Protein AF-A0A661ELX1-F1 (afdb_monomer_lite)

Foldseek 3Di:
DPPDPFDWDWDDPDVQKIKTWGFHPDQAQQQAQDDVVVLVVCVVPDDPVVSSRNSGTQWMWIDDPPFKIKIWHFFDDDPVDGTHIWIKIWGFDDPDLQDTDIDIDTDDDPPDDPVNVVVSVVRCCCDPDPNHPPVVVVVVVSNVLSVQCPDPVNVVDDDDPCVVVD

Radius of gyration: 17.98 Å; chains: 1; bounding box: 44×34×53 Å

Sequence (166 aa):
MAAMMGESPDVTIAPGQNMLLNLLPGKETPFIGYPPELVELYKETLNPEQINLLGRMMTNVCTLFPHLSLVQAPVRFSENEPPVTFLTLRVWQPVSATRTEVWNWFLVEKEASEEYKDAALKAGLRSFSAGGTFDQDDAEGWSATSRGLQGPIGRSLDLNFQTVLG

Secondary structure (DSSP, 8-state):
------B--EEEEETTEEEEEEE-SSS----TT--HHHHHHHHHHS-HHHHHHHHHEEEEEEEETTTEEEEEEEE-S-TTS--EEEEEEEEEEEEETTEEEEEEEEE--TTS-HHHHHHHHHHHHHHSSTT-HHHHHHHHHHHHHHHHTTSHHHHTSPPP-GGG--

pLDDT: mean 91.87, std 10.54, range [31.09, 98.31]

Structure (mmCIF, N/CA/C/O backbone):
data_AF-A0A661ELX1-F1
#
_entry.id   AF-A0A661ELX1-F1
#
loop_
_atom_site.group_PDB
_atom_site.id
_atom_site.type_symbol
_atom_site.label_atom_id
_atom_site.label_alt_id
_atom_site.label_comp_id
_atom_site.label_asym_id
_atom_site.label_entity_id
_atom_site.label_seq_id
_atom_site.pdbx_PDB_ins_code
_atom_site.Cartn_x
_atom_site.Cartn_y
_atom_site.Cartn_z
_atom_site.occupancy
_atom_site.B_iso_or_equiv
_atom_site.auth_seq_id
_atom_site.auth_comp_id
_atom_site.auth_asym_id
_atom_site.auth_atom_id
_atom_site.pdbx_PDB_model_num
ATOM 1 N N . MET A 1 1 ? -11.742 11.947 -5.376 1.00 37.19 1 MET A N 1
ATOM 2 C CA . MET A 1 1 ? -10.864 11.969 -4.189 1.00 37.19 1 MET A CA 1
ATOM 3 C C . MET A 1 1 ? -10.316 13.381 -4.062 1.00 37.19 1 MET A C 1
ATOM 5 O O . MET A 1 1 ? -9.553 13.794 -4.924 1.00 37.19 1 MET A O 1
ATOM 9 N N . ALA A 1 2 ? -10.798 14.175 -3.104 1.00 31.09 2 ALA A N 1
ATOM 10 C CA . ALA A 1 2 ? -10.211 15.489 -2.852 1.00 31.09 2 ALA A CA 1
ATOM 11 C C . ALA A 1 2 ? -8.854 15.266 -2.174 1.00 31.09 2 ALA A C 1
ATOM 13 O O . ALA A 1 2 ? -8.795 14.586 -1.150 1.00 31.09 2 ALA A O 1
ATOM 14 N N . ALA A 1 3 ? -7.774 15.778 -2.764 1.00 40.22 3 ALA A N 1
ATOM 15 C CA . ALA A 1 3 ? -6.470 15.790 -2.121 1.00 40.22 3 ALA A CA 1
ATOM 16 C C . ALA A 1 3 ? -6.567 16.696 -0.886 1.00 40.22 3 ALA A C 1
ATOM 18 O O . ALA A 1 3 ? -6.582 17.919 -1.005 1.00 40.22 3 ALA A O 1
ATOM 19 N N . MET A 1 4 ? -6.710 16.105 0.301 1.00 50.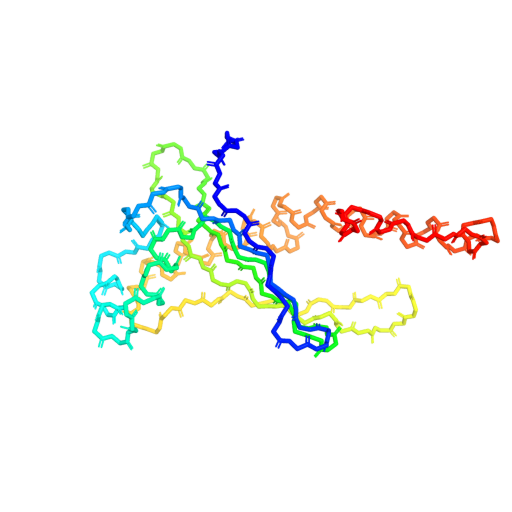22 4 MET A N 1
ATOM 20 C CA . MET A 1 4 ? -6.500 16.853 1.534 1.00 50.22 4 MET A CA 1
ATOM 21 C C . MET A 1 4 ? -5.004 17.154 1.629 1.00 50.22 4 MET A C 1
ATOM 23 O O . MET A 1 4 ? -4.188 16.242 1.501 1.00 50.22 4 MET A O 1
ATOM 27 N N . MET A 1 5 ? -4.642 18.428 1.808 1.00 54.81 5 MET A N 1
ATOM 28 C CA . MET A 1 5 ? -3.267 18.820 2.124 1.00 54.81 5 MET A CA 1
ATOM 29 C C . MET A 1 5 ? -2.897 18.209 3.480 1.00 54.81 5 MET A C 1
ATOM 31 O O . MET A 1 5 ? -3.310 18.710 4.525 1.00 54.81 5 MET A O 1
ATOM 35 N N . GLY A 1 6 ? -2.187 17.085 3.437 1.00 65.69 6 GLY A N 1
ATOM 36 C CA . GLY A 1 6 ? -1.668 16.372 4.598 1.00 65.69 6 GLY A CA 1
ATOM 37 C C . GLY A 1 6 ? -0.176 16.615 4.804 1.00 65.69 6 GLY A C 1
ATOM 38 O O . GLY A 1 6 ? 0.526 17.102 3.916 1.00 65.69 6 GLY A O 1
ATOM 39 N N . GLU A 1 7 ? 0.320 16.245 5.979 1.00 78.31 7 GLU A N 1
ATOM 40 C CA . GLU A 1 7 ? 1.757 16.131 6.220 1.00 78.31 7 GLU A CA 1
ATOM 41 C C . GLU A 1 7 ? 2.251 14.877 5.495 1.00 78.31 7 GLU A C 1
ATOM 43 O O . GLU A 1 7 ? 1.777 13.777 5.777 1.00 78.31 7 GLU A O 1
ATOM 48 N N . SER A 1 8 ? 3.166 15.039 4.535 1.00 77.62 8 SER A N 1
ATOM 49 C CA . SER A 1 8 ? 3.639 13.931 3.695 1.00 77.62 8 SER A CA 1
ATOM 50 C C . SER A 1 8 ? 5.140 13.687 3.861 1.00 77.62 8 SER A C 1
ATOM 52 O O . SER A 1 8 ? 5.907 14.066 2.976 1.00 77.62 8 SER A O 1
ATOM 54 N N . PRO A 1 9 ? 5.592 13.142 5.006 1.00 80.19 9 PRO A N 1
ATOM 55 C CA . PRO A 1 9 ? 7.003 12.856 5.202 1.00 80.19 9 PRO A CA 1
ATOM 56 C C . PRO A 1 9 ? 7.437 11.670 4.333 1.00 80.19 9 PRO A C 1
ATOM 58 O O . PRO A 1 9 ? 6.807 10.607 4.335 1.00 80.19 9 PRO A O 1
ATOM 61 N N . ASP A 1 10 ? 8.550 11.842 3.629 1.00 80.88 10 ASP A N 1
ATOM 62 C CA . ASP A 1 10 ? 9.353 10.750 3.102 1.00 80.88 10 ASP A CA 1
ATOM 63 C C . ASP A 1 10 ? 10.308 10.242 4.192 1.00 80.88 10 ASP A C 1
ATOM 65 O O . ASP A 1 10 ? 10.975 11.005 4.890 1.00 80.88 10 ASP A O 1
ATOM 69 N N . VAL A 1 11 ? 10.334 8.925 4.388 1.00 84.19 11 VAL A N 1
ATOM 70 C CA . VAL A 1 11 ? 11.139 8.276 5.424 1.00 84.19 11 VAL A CA 1
ATOM 71 C C . VAL A 1 11 ? 12.038 7.237 4.772 1.00 84.19 11 VAL A C 1
ATOM 73 O O . VAL A 1 11 ? 11.570 6.237 4.229 1.00 84.19 11 VAL A O 1
ATOM 76 N N . THR A 1 12 ? 13.348 7.453 4.872 1.00 84.25 12 THR A N 1
ATOM 77 C CA . THR A 1 12 ? 14.358 6.433 4.564 1.00 84.25 12 THR A CA 1
ATOM 78 C C . THR A 1 12 ? 14.778 5.763 5.867 1.00 84.25 12 THR A C 1
ATOM 80 O O . THR A 1 12 ? 15.368 6.405 6.733 1.00 84.25 12 THR A O 1
ATOM 83 N N . ILE A 1 13 ? 14.475 4.474 6.023 1.00 83.06 13 ILE A N 1
ATOM 84 C CA . ILE A 1 13 ? 14.797 3.720 7.249 1.00 83.06 13 ILE A CA 1
ATOM 85 C C . ILE A 1 13 ? 16.245 3.215 7.193 1.00 83.06 13 ILE A C 1
ATOM 87 O O . ILE A 1 13 ? 16.990 3.279 8.168 1.00 83.06 13 ILE A O 1
ATOM 91 N N . ALA A 1 14 ? 16.637 2.697 6.031 1.00 85.00 14 ALA A N 1
ATOM 92 C CA . ALA A 1 14 ? 17.958 2.166 5.715 1.00 85.00 14 ALA A CA 1
ATOM 93 C C . ALA A 1 14 ? 18.136 2.184 4.183 1.00 85.00 14 ALA A C 1
ATOM 95 O O . ALA A 1 14 ? 17.151 2.378 3.467 1.00 85.00 14 ALA A O 1
ATOM 96 N N . PRO A 1 15 ? 19.347 1.956 3.638 1.00 86.25 15 PRO A N 1
ATOM 97 C CA . PRO A 1 15 ? 19.544 1.909 2.190 1.00 86.25 15 PRO A CA 1
ATOM 98 C C . PRO A 1 15 ? 18.562 0.950 1.492 1.00 86.25 15 PRO A C 1
ATOM 100 O O . PRO A 1 15 ? 18.499 -0.237 1.811 1.00 86.25 15 PRO A O 1
ATOM 103 N N . GLY A 1 16 ? 17.776 1.485 0.551 1.00 85.06 16 GLY A N 1
ATOM 104 C CA . GLY A 1 16 ? 16.751 0.749 -0.201 1.00 85.06 16 GLY A CA 1
ATOM 105 C C . GLY A 1 16 ? 15.413 0.536 0.526 1.00 85.06 16 GLY A C 1
ATOM 106 O O . GLY A 1 16 ? 14.483 0.015 -0.082 1.00 85.06 16 GLY A O 1
ATOM 107 N N . GLN A 1 17 ? 15.291 0.933 1.794 1.00 92.25 17 GLN A N 1
ATOM 108 C CA . GLN A 1 17 ? 14.079 0.794 2.606 1.00 92.25 17 GLN A CA 1
ATOM 109 C C . GLN A 1 17 ? 13.409 2.164 2.736 1.00 92.25 17 GLN A C 1
ATOM 111 O O . GLN A 1 17 ? 13.846 2.994 3.537 1.00 92.25 17 GLN A O 1
ATOM 116 N N . ASN A 1 18 ? 12.361 2.401 1.947 1.00 90.31 18 ASN A N 1
ATOM 117 C CA . ASN A 1 18 ? 11.710 3.708 1.866 1.00 90.31 18 ASN A CA 1
ATOM 118 C C . ASN A 1 18 ? 10.216 3.602 2.149 1.00 90.31 18 ASN A C 1
ATOM 120 O O . ASN A 1 18 ? 9.559 2.631 1.763 1.00 90.31 18 ASN A O 1
ATOM 124 N N . MET A 1 19 ? 9.683 4.628 2.796 1.00 91.38 19 MET A N 1
ATOM 125 C CA . MET A 1 19 ? 8.275 4.764 3.122 1.00 91.38 19 MET A CA 1
ATOM 126 C C . MET A 1 19 ? 7.817 6.185 2.811 1.00 91.38 19 MET A C 1
ATOM 128 O O . MET A 1 19 ? 8.478 7.152 3.177 1.00 91.38 19 MET A O 1
ATOM 132 N N . LEU A 1 20 ? 6.675 6.295 2.146 1.00 90.00 20 LEU A N 1
ATOM 133 C CA . LEU A 1 20 ? 5.949 7.536 1.956 1.00 90.00 20 LEU A CA 1
ATOM 134 C C . LEU A 1 20 ? 4.682 7.459 2.791 1.00 90.00 20 LEU A C 1
ATOM 136 O O . LEU A 1 20 ? 3.871 6.543 2.631 1.00 90.00 20 LEU A O 1
ATOM 140 N N . LEU A 1 21 ? 4.518 8.438 3.668 1.00 90.00 21 LEU A N 1
ATOM 141 C CA . LEU A 1 21 ? 3.319 8.596 4.471 1.00 90.00 21 LEU A CA 1
ATOM 142 C C . LEU A 1 21 ? 2.558 9.822 3.986 1.00 90.00 21 LEU A C 1
ATOM 144 O O . LEU A 1 21 ? 3.157 10.819 3.606 1.00 90.00 21 LEU A O 1
ATOM 148 N N . ASN A 1 22 ? 1.236 9.754 4.039 1.00 92.44 22 ASN A N 1
ATOM 149 C CA . ASN A 1 22 ? 0.361 10.912 3.994 1.00 92.44 22 ASN A CA 1
ATOM 150 C C . ASN A 1 22 ? -0.490 10.881 5.262 1.00 92.44 22 ASN A C 1
ATOM 152 O O . ASN A 1 22 ? -1.251 9.932 5.484 1.00 92.44 22 ASN A O 1
ATOM 156 N N . LEU A 1 23 ? -0.318 11.894 6.105 1.00 92.62 23 LEU A N 1
ATOM 157 C CA . LEU A 1 23 ? -0.976 12.029 7.394 1.00 92.62 23 LEU A CA 1
ATOM 158 C C . LEU A 1 23 ? -1.946 13.210 7.367 1.00 92.62 23 LEU A C 1
ATOM 160 O O . LEU A 1 23 ? -1.626 14.286 6.857 1.00 92.62 23 LEU A O 1
ATOM 164 N N . LEU A 1 24 ? -3.108 13.048 7.998 1.00 93.06 24 LEU A N 1
ATOM 165 C CA . LEU A 1 24 ? -3.994 14.169 8.300 1.00 93.06 24 LEU A CA 1
ATOM 166 C C . LEU A 1 24 ? -3.230 15.252 9.075 1.00 93.06 24 LEU A C 1
ATOM 168 O O . LEU A 1 24 ? -2.440 14.914 9.963 1.00 93.06 24 LEU A O 1
ATOM 172 N N . PRO A 1 25 ? -3.449 16.542 8.781 1.00 89.62 25 PRO A N 1
ATOM 173 C CA . PRO A 1 25 ? -2.802 17.622 9.514 1.00 89.62 25 PRO A CA 1
ATOM 174 C C . PRO A 1 25 ? -3.286 17.675 10.972 1.00 89.62 25 PRO A C 1
ATOM 176 O O . PRO A 1 25 ? -4.408 17.283 11.289 1.00 89.62 25 PRO A O 1
ATOM 179 N N . GLY A 1 26 ? -2.455 18.215 11.866 1.00 88.75 26 GLY A N 1
ATOM 180 C CA . GLY A 1 26 ? -2.825 18.432 13.268 1.00 88.75 26 GLY A CA 1
ATOM 181 C C . GLY A 1 26 ? -2.521 17.243 14.184 1.00 88.75 26 GLY A C 1
ATOM 182 O O . GLY A 1 26 ? -1.573 16.501 13.960 1.00 88.75 26 GLY A O 1
ATOM 183 N N . LYS A 1 27 ? -3.273 17.113 15.284 1.00 88.81 27 LYS A N 1
ATOM 184 C CA . LYS A 1 27 ? -3.026 16.109 16.343 1.00 88.81 27 LYS A CA 1
ATOM 185 C C . LYS A 1 27 ? -4.189 15.147 16.574 1.00 88.81 27 LYS A C 1
ATOM 187 O O . LYS A 1 27 ? -4.077 14.256 17.410 1.00 88.81 27 LYS A O 1
ATOM 192 N N . GLU A 1 28 ? -5.309 15.349 15.889 1.00 93.56 28 GLU A N 1
ATOM 193 C CA . GLU A 1 28 ? -6.465 14.468 16.026 1.00 93.56 28 GLU A CA 1
ATOM 194 C C . GLU A 1 28 ? -6.170 13.117 15.376 1.00 93.56 28 GLU A C 1
ATOM 196 O O . GLU A 1 28 ? -5.624 13.057 14.277 1.00 93.56 28 GLU A O 1
ATOM 201 N N . THR A 1 29 ? -6.541 12.034 16.056 1.00 95.75 29 THR A N 1
ATOM 202 C CA . THR A 1 29 ? -6.353 10.652 15.604 1.00 95.75 29 THR A CA 1
ATOM 203 C C . THR A 1 29 ? -7.714 10.005 15.334 1.00 95.75 29 THR A C 1
ATOM 205 O O . THR A 1 29 ? -8.201 9.224 16.147 1.00 95.75 29 THR A O 1
ATOM 208 N N . PRO A 1 30 ? -8.383 10.341 14.217 1.00 95.62 30 PRO A N 1
ATOM 209 C CA . PRO A 1 30 ? -9.709 9.806 13.910 1.00 95.62 30 PRO A CA 1
ATOM 210 C C . PRO A 1 30 ? -9.717 8.315 13.552 1.00 95.62 30 PRO A C 1
ATOM 212 O O . PRO A 1 30 ? -10.797 7.735 13.514 1.00 95.62 30 PRO A O 1
ATOM 215 N N . PHE A 1 31 ? -8.558 7.703 13.265 1.00 96.31 31 PHE A N 1
ATOM 216 C CA . PHE A 1 31 ? -8.455 6.302 12.837 1.00 96.31 31 PHE A CA 1
ATOM 217 C C . PHE A 1 31 ? -9.396 5.988 11.660 1.00 96.31 31 PHE A C 1
ATOM 219 O O . PHE A 1 31 ? -10.180 5.039 11.693 1.00 96.31 31 PHE A O 1
ATOM 226 N N . ILE A 1 32 ? -9.332 6.804 10.601 1.00 95.62 32 ILE A N 1
ATOM 227 C CA . ILE A 1 32 ? -10.232 6.668 9.448 1.00 95.62 32 ILE A CA 1
ATOM 228 C C . ILE A 1 32 ? -10.123 5.264 8.849 1.00 95.62 32 ILE A C 1
ATOM 230 O O . ILE A 1 32 ? -9.052 4.813 8.448 1.00 95.62 32 ILE A O 1
ATOM 234 N N . GLY A 1 33 ? -11.273 4.602 8.758 1.00 95.12 33 GLY A N 1
ATOM 235 C CA . GLY A 1 33 ? -11.405 3.275 8.174 1.00 95.12 33 GLY A CA 1
ATOM 236 C C . GLY A 1 33 ? -11.015 2.123 9.093 1.00 95.12 33 GLY A C 1
ATOM 237 O O . GLY A 1 33 ? -11.044 0.994 8.622 1.00 95.12 33 GLY A O 1
ATOM 238 N N . TYR A 1 34 ? -10.699 2.380 10.367 1.00 96.31 34 TYR A N 1
ATOM 239 C CA . TYR A 1 34 ? -10.520 1.341 11.382 1.00 96.31 34 TYR A CA 1
ATOM 240 C C . TYR A 1 34 ? -11.763 1.233 12.275 1.00 96.31 34 TYR A C 1
ATOM 242 O O . TYR A 1 34 ? -12.356 2.255 12.633 1.00 96.31 34 TYR A O 1
ATOM 250 N N . PRO A 1 35 ? -12.166 0.016 12.665 1.00 95.94 35 PRO A N 1
ATOM 251 C CA . PRO A 1 35 ? -13.314 -0.188 13.526 1.00 95.94 35 PRO A CA 1
ATOM 252 C C . PRO A 1 35 ? -12.941 0.076 15.003 1.00 95.94 35 PRO A C 1
ATOM 254 O O . PRO A 1 35 ? -11.783 -0.134 15.389 1.00 95.94 35 PRO A O 1
ATOM 257 N N . PRO A 1 36 ? -13.884 0.541 15.849 1.00 95.38 36 PRO A N 1
ATOM 258 C CA . PRO A 1 36 ? -13.590 0.956 17.224 1.00 95.38 36 PRO A CA 1
ATOM 259 C C . PRO A 1 36 ? -12.895 -0.113 18.075 1.00 95.38 36 PRO A C 1
ATOM 261 O O . PRO A 1 36 ? -12.013 0.214 18.863 1.00 95.38 36 PRO A O 1
ATOM 264 N N . GLU A 1 37 ? -13.243 -1.388 17.897 1.00 94.75 37 GLU A N 1
ATOM 265 C CA . GLU A 1 37 ? -12.642 -2.497 18.638 1.00 94.75 37 GLU A CA 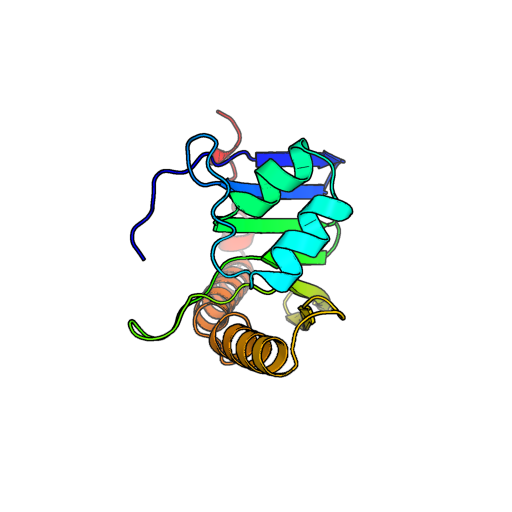1
ATOM 266 C C . GLU A 1 37 ? -11.141 -2.664 18.361 1.00 94.75 37 GLU A C 1
ATOM 268 O O . GLU A 1 37 ? -10.378 -2.966 19.279 1.00 94.75 37 GLU A O 1
ATOM 273 N N . LEU A 1 38 ? -10.690 -2.406 17.128 1.00 96.94 38 LEU A N 1
ATOM 274 C CA . LEU A 1 38 ? -9.265 -2.432 16.796 1.00 96.94 38 LEU A CA 1
ATOM 275 C C . LEU A 1 38 ? -8.557 -1.175 17.298 1.00 96.94 38 LEU A C 1
ATOM 277 O O . LEU A 1 38 ? -7.405 -1.247 17.713 1.00 96.94 38 LEU A O 1
ATOM 281 N N . VAL A 1 39 ? -9.246 -0.032 17.325 1.00 97.38 39 VAL A N 1
ATOM 282 C CA . VAL A 1 39 ? -8.690 1.212 17.876 1.00 97.38 39 VAL A CA 1
ATOM 283 C C . VAL A 1 39 ? -8.349 1.064 19.358 1.00 97.38 39 VAL A C 1
ATOM 285 O O . VAL A 1 39 ? -7.291 1.529 19.784 1.00 97.38 39 VAL A O 1
ATOM 288 N N . GLU A 1 40 ? -9.197 0.395 20.139 1.00 97.44 40 GLU A N 1
ATOM 289 C CA . GLU A 1 40 ? -8.887 0.103 21.542 1.00 97.44 40 GLU A CA 1
ATOM 290 C C . GLU A 1 40 ? -7.678 -0.837 21.664 1.00 97.44 40 GLU A C 1
ATOM 292 O O . GLU A 1 40 ? -6.747 -0.529 22.410 1.00 97.44 40 GLU A O 1
ATOM 297 N N . LEU A 1 41 ? -7.599 -1.887 20.837 1.00 97.00 41 LEU A N 1
ATOM 298 C CA . LEU A 1 41 ? -6.420 -2.760 20.774 1.00 97.00 41 LEU A CA 1
ATOM 299 C C . LEU A 1 41 ? -5.133 -1.981 20.450 1.00 97.00 41 LEU A C 1
ATOM 301 O O . LEU A 1 41 ? -4.094 -2.204 21.074 1.00 97.00 41 LEU A O 1
ATOM 305 N N . TYR A 1 42 ? -5.172 -1.046 19.499 1.00 97.62 42 TYR A N 1
ATOM 306 C CA . TYR A 1 42 ? -4.005 -0.232 19.148 1.00 97.62 42 TYR A CA 1
ATOM 307 C C . TYR A 1 42 ? -3.553 0.655 20.307 1.00 97.62 42 TYR A C 1
ATOM 309 O O . TYR A 1 42 ? -2.354 0.783 20.542 1.00 97.62 42 TYR A O 1
ATOM 317 N N . LYS A 1 43 ? -4.488 1.245 21.059 1.00 96.94 43 LYS A N 1
ATOM 318 C CA . LYS A 1 43 ? -4.161 2.076 22.229 1.00 96.94 43 LYS A CA 1
ATOM 319 C C . LYS A 1 43 ? -3.521 1.278 23.364 1.00 96.94 43 LYS A C 1
ATOM 321 O O . LYS A 1 43 ? -2.737 1.841 24.122 1.00 96.94 43 LYS A O 1
ATOM 326 N N . GLU A 1 44 ? -3.848 -0.006 23.483 1.00 97.31 44 GLU A N 1
ATOM 327 C CA . GLU A 1 44 ? -3.263 -0.901 24.486 1.00 97.31 44 GLU A CA 1
ATOM 328 C C . GLU A 1 44 ? -1.876 -1.428 24.089 1.00 97.31 44 GLU A C 1
ATOM 330 O O . GLU A 1 44 ? -1.075 -1.774 24.959 1.00 97.31 44 GLU A O 1
ATOM 335 N N . THR A 1 45 ? -1.585 -1.507 22.787 1.00 97.12 45 THR A N 1
ATOM 336 C CA . THR A 1 45 ? -0.408 -2.222 22.262 1.00 97.12 45 THR A CA 1
ATOM 337 C C . THR A 1 45 ? 0.675 -1.320 21.678 1.00 97.12 45 THR A C 1
ATOM 339 O O . THR A 1 45 ? 1.848 -1.700 21.687 1.00 97.12 45 THR A O 1
ATOM 342 N N . LEU A 1 46 ? 0.315 -0.142 21.170 1.00 97.94 46 LEU A N 1
ATOM 343 C CA . LEU A 1 46 ? 1.230 0.775 20.493 1.00 97.94 46 LEU A CA 1
ATOM 344 C C . LEU A 1 46 ? 1.678 1.912 21.416 1.00 97.94 46 LEU A C 1
ATOM 346 O O . LEU A 1 46 ? 0.966 2.330 22.328 1.00 97.94 46 LEU A O 1
ATOM 350 N N . ASN A 1 47 ? 2.869 2.451 21.156 1.00 98.06 47 ASN A N 1
ATOM 351 C CA . ASN A 1 47 ? 3.338 3.645 21.857 1.00 98.06 47 ASN A CA 1
ATOM 352 C C . ASN A 1 47 ? 2.644 4.927 21.331 1.00 98.06 47 ASN A C 1
ATOM 354 O O . ASN A 1 47 ? 2.037 4.906 20.254 1.00 98.06 47 ASN A O 1
ATOM 358 N N . PRO A 1 48 ? 2.716 6.059 22.059 1.00 96.62 48 PRO A N 1
ATOM 359 C CA . PRO A 1 48 ? 2.035 7.296 21.667 1.00 96.62 48 PRO A CA 1
ATOM 360 C C . PRO A 1 48 ? 2.386 7.800 20.258 1.00 96.62 48 PRO A C 1
ATOM 362 O O . PRO A 1 48 ? 1.519 8.312 19.550 1.00 96.62 48 PRO A O 1
ATOM 365 N N . GLU A 1 49 ? 3.634 7.638 19.821 1.00 94.12 49 GLU A N 1
ATOM 366 C CA . GLU A 1 49 ? 4.101 8.053 18.499 1.00 94.12 49 GLU A CA 1
ATOM 367 C C . GLU A 1 49 ? 3.493 7.191 17.383 1.00 94.12 49 GLU A C 1
ATOM 369 O O . GLU A 1 49 ? 3.039 7.718 16.364 1.00 94.12 49 GLU A O 1
ATOM 374 N N . GLN A 1 50 ? 3.428 5.875 17.592 1.00 94.81 50 GLN A N 1
ATOM 375 C CA . GLN A 1 50 ? 2.798 4.914 16.686 1.00 94.81 50 GLN A CA 1
ATOM 376 C C . GLN A 1 50 ? 1.283 5.124 16.609 1.00 94.81 50 GLN A C 1
ATOM 378 O O . GLN A 1 50 ? 0.723 5.084 15.516 1.00 94.81 50 GLN A O 1
ATOM 383 N N . ILE A 1 51 ? 0.630 5.414 17.739 1.00 96.81 51 ILE A N 1
ATOM 384 C CA . ILE A 1 51 ? -0.792 5.787 17.799 1.00 96.81 51 ILE A CA 1
ATOM 385 C C . ILE A 1 51 ? -1.041 7.059 16.985 1.00 96.81 51 ILE A C 1
ATOM 387 O O . ILE A 1 51 ? -1.980 7.106 16.191 1.00 96.81 51 ILE A O 1
ATOM 391 N N . ASN A 1 52 ? -0.199 8.084 17.151 1.00 94.31 52 ASN A N 1
ATOM 392 C CA . ASN A 1 52 ? -0.314 9.327 16.391 1.00 94.31 52 ASN A CA 1
ATOM 393 C C . ASN A 1 52 ? -0.145 9.089 14.882 1.00 94.31 52 ASN A C 1
ATOM 395 O O . ASN A 1 52 ? -0.899 9.654 14.094 1.00 94.31 52 ASN A O 1
ATOM 399 N N . LEU A 1 53 ? 0.804 8.239 14.480 1.00 92.62 53 LEU A N 1
ATOM 400 C CA . LEU A 1 53 ? 1.010 7.883 13.076 1.00 92.62 53 LEU A CA 1
ATOM 401 C C . LEU A 1 53 ? -0.193 7.116 12.514 1.00 92.62 53 LEU A C 1
ATOM 403 O O . LEU A 1 53 ? -0.796 7.563 11.541 1.00 92.62 53 LEU A O 1
ATOM 407 N N . LEU A 1 54 ? -0.581 6.005 13.148 1.00 95.19 54 LEU A N 1
ATOM 408 C CA . LEU A 1 54 ? -1.670 5.138 12.690 1.00 95.19 54 LEU A CA 1
ATOM 409 C C . LEU A 1 54 ? -3.012 5.880 12.653 1.00 95.19 54 LEU A C 1
ATOM 411 O O . LEU A 1 54 ? -3.743 5.796 11.669 1.00 95.19 54 LEU A O 1
ATOM 415 N N . GLY A 1 55 ? -3.313 6.657 13.695 1.00 96.19 55 GLY A N 1
ATOM 416 C CA . GLY A 1 55 ? -4.579 7.371 13.829 1.00 96.19 55 GLY A CA 1
ATOM 417 C C . GLY A 1 55 ? -4.773 8.516 12.837 1.00 96.19 55 GLY A C 1
ATOM 418 O O . GLY A 1 55 ? -5.913 8.918 12.606 1.00 96.19 55 GLY A O 1
ATOM 419 N N . ARG A 1 56 ? -3.689 9.024 12.238 1.00 95.38 56 ARG A N 1
ATOM 420 C CA . ARG A 1 56 ? -3.703 10.100 11.232 1.00 95.38 56 ARG A CA 1
ATOM 421 C C . ARG A 1 56 ? -3.459 9.606 9.808 1.00 95.38 56 ARG A C 1
ATOM 423 O O . ARG A 1 56 ? -3.535 10.404 8.878 1.00 95.38 56 ARG A O 1
ATOM 430 N N . MET A 1 57 ? -3.135 8.332 9.623 1.00 93.94 57 MET A N 1
ATOM 431 C CA . MET A 1 57 ? -2.676 7.798 8.346 1.00 93.94 57 MET A CA 1
ATOM 432 C C . MET A 1 57 ? -3.789 7.769 7.294 1.00 93.94 57 MET A C 1
ATOM 434 O O . MET A 1 57 ? -4.782 7.061 7.436 1.00 93.94 57 MET A O 1
ATOM 438 N N . MET A 1 58 ? -3.576 8.501 6.202 1.00 93.44 58 MET A N 1
ATOM 439 C CA . MET A 1 58 ? -4.402 8.443 4.993 1.00 93.44 58 MET A CA 1
ATOM 440 C C . MET A 1 58 ? -3.779 7.549 3.933 1.00 93.44 58 MET A C 1
ATOM 442 O O . MET A 1 58 ? -4.481 6.911 3.154 1.00 93.44 58 MET A O 1
ATOM 446 N N . THR A 1 59 ? -2.453 7.510 3.861 1.00 92.31 59 THR A N 1
ATOM 447 C CA . THR A 1 59 ? -1.747 6.613 2.951 1.00 92.31 59 THR A CA 1
ATOM 448 C C . THR A 1 59 ? -0.399 6.254 3.545 1.00 92.31 59 THR A C 1
ATOM 450 O O . THR A 1 59 ? 0.300 7.113 4.074 1.00 92.31 59 THR A O 1
ATOM 453 N N . ASN A 1 60 ? -0.033 4.989 3.430 1.00 93.88 60 ASN A N 1
ATOM 454 C CA . ASN A 1 60 ? 1.311 4.494 3.653 1.00 93.88 60 ASN A CA 1
ATOM 455 C C . ASN A 1 60 ? 1.687 3.612 2.468 1.00 93.88 60 ASN A C 1
ATOM 457 O O . ASN A 1 60 ? 1.008 2.623 2.192 1.00 93.88 60 ASN A O 1
ATOM 461 N N . VAL A 1 61 ? 2.750 3.995 1.770 1.00 94.44 61 VAL A N 1
ATOM 462 C CA . VAL A 1 61 ? 3.364 3.199 0.711 1.00 94.44 61 VAL A CA 1
ATOM 463 C C . VAL A 1 61 ? 4.802 2.947 1.110 1.00 94.44 61 VAL A C 1
ATOM 465 O O . VAL A 1 61 ? 5.586 3.878 1.262 1.00 94.44 61 VAL A O 1
ATOM 468 N N . CYS A 1 62 ? 5.166 1.684 1.263 1.00 94.75 62 CYS A N 1
ATOM 469 C CA . CYS A 1 62 ? 6.508 1.290 1.650 1.00 94.75 62 CYS A CA 1
ATOM 470 C C . CYS A 1 62 ? 7.059 0.278 0.656 1.00 94.75 62 CYS A C 1
ATOM 472 O O . CYS A 1 62 ? 6.330 -0.584 0.168 1.00 94.75 62 CYS A O 1
ATOM 474 N N . THR A 1 63 ? 8.353 0.364 0.364 1.00 95.56 63 THR A N 1
ATOM 475 C CA . THR A 1 63 ? 9.083 -0.728 -0.274 1.00 95.56 63 THR A CA 1
ATOM 476 C C . THR A 1 63 ? 10.241 -1.129 0.610 1.00 95.56 63 THR A C 1
ATOM 478 O O . THR A 1 63 ? 11.118 -0.323 0.929 1.00 95.56 63 THR A O 1
ATOM 481 N N . LEU A 1 64 ? 10.227 -2.406 0.971 1.00 94.88 64 LEU A N 1
ATOM 482 C CA . LEU A 1 64 ? 11.341 -3.091 1.572 1.00 94.88 64 LEU A CA 1
ATOM 483 C C . LEU A 1 64 ? 12.155 -3.764 0.463 1.00 94.88 64 LEU A C 1
ATOM 485 O O . LEU A 1 64 ? 11.682 -4.678 -0.223 1.00 94.88 64 LEU A O 1
ATOM 489 N N . PHE A 1 65 ? 13.386 -3.289 0.264 1.00 95.31 65 PHE A N 1
ATOM 490 C CA . PHE A 1 65 ? 14.300 -3.853 -0.727 1.00 95.31 65 PHE A CA 1
ATOM 491 C C . PHE A 1 65 ? 14.466 -5.371 -0.509 1.00 95.31 65 PHE A C 1
ATOM 493 O O . PHE A 1 65 ? 14.645 -5.789 0.640 1.00 95.31 65 PHE A O 1
ATOM 500 N N . PRO A 1 66 ? 14.461 -6.197 -1.576 1.00 95.56 66 PRO A N 1
ATOM 501 C CA . PRO A 1 66 ? 14.518 -5.791 -2.988 1.00 95.56 66 PRO A CA 1
ATOM 502 C C . PRO A 1 66 ? 13.173 -5.584 -3.691 1.00 95.56 66 PRO A C 1
ATOM 504 O O . PRO A 1 66 ? 13.127 -4.881 -4.694 1.00 95.56 66 PRO A O 1
ATOM 507 N N . HIS A 1 67 ? 12.100 -6.213 -3.224 1.00 96.88 67 HIS A N 1
ATOM 508 C CA . HIS A 1 67 ? 10.873 -6.346 -4.019 1.00 96.88 67 HIS A CA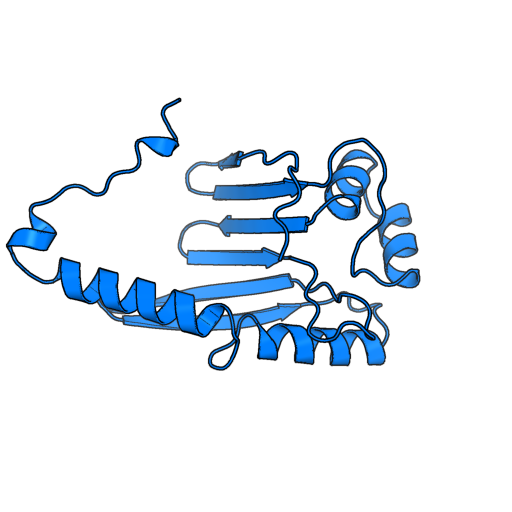 1
ATOM 509 C C . HIS A 1 67 ? 9.628 -6.652 -3.181 1.00 96.88 67 HIS A C 1
ATOM 511 O O . HIS A 1 67 ? 8.693 -7.284 -3.670 1.00 96.88 67 HIS A O 1
ATOM 517 N N . LEU A 1 68 ? 9.629 -6.257 -1.909 1.00 97.50 68 LEU A N 1
ATOM 518 C CA . LEU A 1 68 ? 8.470 -6.368 -1.033 1.00 97.50 68 LEU A CA 1
ATOM 519 C C . LEU A 1 68 ? 7.862 -4.979 -0.861 1.00 97.50 68 LEU A C 1
ATOM 521 O O . LEU A 1 68 ? 8.543 -4.074 -0.395 1.00 97.50 68 LEU A O 1
ATOM 525 N N . SER A 1 69 ? 6.595 -4.802 -1.209 1.00 97.00 69 SER A N 1
ATOM 526 C CA . SER A 1 69 ? 5.891 -3.531 -1.041 1.00 97.00 69 SER A CA 1
ATOM 527 C C . SER A 1 69 ? 4.701 -3.671 -0.104 1.00 97.00 69 SER A C 1
ATOM 529 O O . SER A 1 69 ? 4.053 -4.717 -0.048 1.00 97.00 69 SER A O 1
ATOM 531 N N . LEU A 1 70 ? 4.414 -2.594 0.619 1.00 96.31 70 LEU A N 1
ATOM 532 C CA . LEU A 1 70 ? 3.256 -2.455 1.485 1.00 96.31 70 LEU A CA 1
ATOM 533 C C . LEU A 1 70 ? 2.448 -1.237 1.050 1.00 96.31 70 LEU A C 1
ATOM 535 O O . LEU A 1 70 ? 3.025 -0.179 0.799 1.00 96.31 70 LEU A O 1
ATOM 539 N N . VAL A 1 71 ? 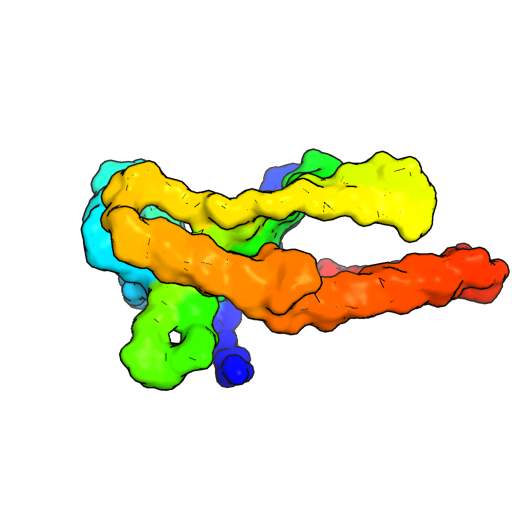1.129 -1.383 0.983 1.00 95.69 71 VAL A N 1
ATOM 540 C CA . VAL A 1 71 ? 0.202 -0.271 0.745 1.00 95.69 71 VAL A CA 1
ATOM 541 C C . VAL A 1 71 ? -0.917 -0.340 1.768 1.00 95.69 71 VAL A C 1
ATOM 543 O O . VAL A 1 71 ? -1.565 -1.375 1.905 1.00 95.69 71 VAL A O 1
ATOM 546 N N . GLN A 1 72 ? -1.156 0.757 2.477 1.00 95.75 72 GLN A N 1
ATOM 547 C CA . GLN A 1 72 ? -2.230 0.871 3.456 1.00 95.75 72 GLN A CA 1
ATOM 548 C C . GLN A 1 72 ? -2.926 2.217 3.293 1.00 95.75 72 GLN A C 1
ATOM 550 O O . GLN A 1 72 ? -2.292 3.270 3.368 1.00 95.75 72 GLN A O 1
ATOM 555 N N . ALA A 1 73 ? -4.231 2.178 3.048 1.00 92.62 73 ALA A N 1
ATOM 556 C CA . ALA A 1 73 ? -5.066 3.362 2.907 1.00 92.62 73 ALA A CA 1
ATOM 557 C C . ALA A 1 73 ? -6.534 3.002 3.196 1.00 92.62 73 ALA A C 1
ATOM 559 O O . ALA A 1 73 ? -6.950 1.883 2.880 1.00 92.62 73 ALA A O 1
ATOM 560 N N . PRO A 1 74 ? -7.332 3.931 3.747 1.00 93.31 74 PRO A N 1
ATOM 561 C CA . PRO A 1 74 ? -8.772 3.769 3.815 1.00 93.31 74 PRO A CA 1
ATOM 562 C C . PRO A 1 74 ? -9.367 3.871 2.408 1.00 93.31 74 PRO A C 1
ATOM 564 O O . PRO A 1 74 ? -9.149 4.854 1.695 1.00 93.31 74 PRO A O 1
ATOM 567 N N . VAL A 1 75 ? -10.161 2.877 2.015 1.00 93.12 75 VAL A N 1
ATOM 568 C CA . VAL A 1 75 ? -10.843 2.843 0.715 1.00 93.12 75 VAL A CA 1
ATOM 569 C C . VAL A 1 75 ? -12.353 2.844 0.919 1.00 93.12 75 VAL A C 1
ATOM 571 O O . VAL A 1 75 ? -12.875 2.226 1.845 1.00 93.12 75 VAL A O 1
ATOM 574 N N . ARG A 1 76 ? -13.072 3.547 0.043 1.00 91.94 76 ARG A N 1
ATOM 575 C CA . ARG A 1 76 ? -14.531 3.677 0.074 1.00 91.94 76 ARG A CA 1
ATOM 576 C C . ARG A 1 76 ? -15.089 3.588 -1.342 1.00 91.94 76 ARG A C 1
ATOM 578 O O . ARG A 1 76 ? -14.625 4.310 -2.219 1.00 91.94 76 ARG A O 1
ATOM 585 N N . PHE A 1 77 ? -16.105 2.751 -1.550 1.00 85.56 77 PHE A N 1
ATOM 586 C CA . PHE A 1 77 ? -16.719 2.534 -2.872 1.00 85.56 77 PHE A CA 1
ATOM 587 C C . PHE A 1 77 ? -18.150 3.072 -2.994 1.00 85.56 77 PHE A C 1
ATOM 589 O O . PHE A 1 77 ? -18.708 3.077 -4.087 1.00 85.56 77 PHE A O 1
ATOM 596 N N . SER A 1 78 ? -18.748 3.527 -1.892 1.00 86.88 78 SER A N 1
ATOM 597 C CA . SER A 1 78 ? -20.105 4.070 -1.845 1.00 86.88 78 SER A CA 1
ATOM 598 C C . SER A 1 78 ? -20.187 5.197 -0.823 1.00 86.88 78 SER A C 1
ATOM 600 O O . SER A 1 78 ? -19.608 5.101 0.258 1.00 86.88 78 SER A O 1
ATOM 602 N N . GLU A 1 79 ? -20.948 6.247 -1.130 1.00 86.06 79 GLU A N 1
ATOM 603 C CA . GLU A 1 79 ? -21.202 7.370 -0.216 1.00 86.06 79 GLU A CA 1
ATOM 604 C C . GLU A 1 79 ? -22.016 6.993 1.028 1.00 86.06 79 GLU A C 1
ATOM 606 O O . GLU A 1 79 ? -22.087 7.783 1.970 1.00 86.06 79 GLU A O 1
ATOM 611 N N . ASN A 1 80 ? -22.589 5.789 1.065 1.00 88.69 80 ASN A N 1
ATOM 612 C CA . ASN A 1 80 ? -23.389 5.306 2.191 1.00 88.69 80 ASN A CA 1
ATOM 613 C C . ASN A 1 80 ? -22.631 4.329 3.101 1.00 88.69 80 ASN A C 1
ATOM 615 O O . ASN A 1 80 ? -23.114 4.005 4.180 1.00 88.69 80 ASN A O 1
ATOM 619 N N . GLU A 1 81 ? -21.452 3.864 2.692 1.00 86.75 81 GLU A N 1
ATOM 620 C CA . GLU A 1 81 ? -20.647 2.905 3.460 1.00 86.75 81 GLU A CA 1
ATOM 621 C C . GLU A 1 81 ? -19.474 3.630 4.125 1.00 86.75 81 GLU A C 1
ATOM 623 O O . GLU A 1 81 ? -18.956 4.576 3.533 1.00 86.75 81 GLU A O 1
ATOM 628 N N . PRO A 1 82 ? -19.031 3.261 5.335 1.00 90.50 82 PRO A N 1
ATOM 629 C CA . PRO A 1 82 ? -17.805 3.821 5.894 1.00 90.50 82 PRO A CA 1
ATOM 630 C C . PRO A 1 82 ? -16.585 3.408 5.048 1.00 90.50 82 PRO A C 1
ATOM 632 O O . PRO A 1 82 ? -16.630 2.391 4.351 1.00 90.50 82 PRO A O 1
ATOM 635 N N . PRO A 1 83 ? -15.484 4.181 5.072 1.00 94.94 83 PRO A N 1
ATOM 636 C CA . PRO A 1 83 ? -14.219 3.694 4.539 1.00 94.94 83 PRO A CA 1
ATOM 637 C C . PRO A 1 83 ? -13.757 2.449 5.307 1.00 94.94 83 PRO A C 1
ATOM 639 O O . PRO A 1 83 ? -14.074 2.291 6.483 1.00 94.94 83 PRO A O 1
ATOM 642 N N . VAL A 1 84 ? -12.974 1.602 4.647 1.00 95.69 84 VAL A N 1
ATOM 643 C CA . VAL A 1 84 ? -12.379 0.394 5.228 1.00 95.69 84 VAL A CA 1
ATOM 644 C C . VAL A 1 84 ? -10.884 0.408 4.958 1.00 95.69 84 VAL A C 1
ATOM 646 O O . VAL A 1 84 ? -10.467 0.664 3.825 1.00 95.69 84 VAL A O 1
ATOM 649 N N . THR A 1 85 ? -10.083 0.122 5.980 1.00 95.88 85 THR A N 1
ATOM 650 C CA . THR A 1 85 ? -8.624 0.072 5.870 1.00 95.88 85 THR A CA 1
ATOM 651 C C . THR A 1 85 ? -8.118 -1.366 5.931 1.00 95.88 85 THR A C 1
ATOM 653 O O . THR A 1 85 ? -8.545 -2.180 6.744 1.00 95.88 85 THR A O 1
ATOM 656 N N . PHE A 1 86 ? -7.164 -1.691 5.072 1.00 96.06 86 PHE A N 1
ATOM 657 C CA . PHE A 1 86 ? -6.469 -2.974 5.060 1.00 96.06 86 PHE A CA 1
ATOM 658 C C . PHE A 1 86 ? -5.021 -2.744 4.646 1.00 96.06 86 PHE A C 1
ATOM 660 O O . PHE A 1 86 ? -4.688 -1.721 4.040 1.00 96.06 86 PHE A O 1
ATOM 667 N N . LEU A 1 87 ? -4.158 -3.704 4.963 1.00 97.12 87 LEU A N 1
ATOM 668 C CA . LEU A 1 87 ? -2.780 -3.711 4.501 1.00 97.12 87 LEU A CA 1
ATOM 669 C C . LEU A 1 87 ? -2.672 -4.613 3.274 1.00 97.12 87 LEU A C 1
ATOM 671 O O . LEU A 1 87 ? -2.975 -5.801 3.335 1.00 97.12 87 LEU A O 1
ATOM 675 N N . THR A 1 88 ? -2.198 -4.065 2.165 1.00 97.00 88 THR A N 1
ATOM 676 C CA . THR A 1 88 ? -1.780 -4.856 1.008 1.00 97.00 88 THR A CA 1
ATOM 677 C C . THR A 1 88 ? -0.300 -5.169 1.143 1.00 97.00 88 THR A C 1
ATOM 679 O O . THR A 1 88 ? 0.508 -4.247 1.250 1.00 97.00 88 THR A O 1
ATOM 682 N N . LEU A 1 89 ? 0.062 -6.449 1.113 1.00 97.44 89 LEU A N 1
ATOM 683 C CA . LEU A 1 89 ? 1.445 -6.917 1.056 1.00 97.44 89 LEU A CA 1
ATOM 684 C C . LEU A 1 89 ? 1.708 -7.506 -0.327 1.00 97.44 89 LEU A C 1
ATOM 686 O O . LEU A 1 89 ? 0.948 -8.363 -0.782 1.00 97.44 89 LEU A O 1
ATOM 690 N N . ARG A 1 90 ? 2.774 -7.060 -0.995 1.00 97.00 90 ARG A N 1
ATOM 691 C CA . ARG A 1 90 ? 3.064 -7.433 -2.386 1.00 97.00 90 ARG A CA 1
ATOM 692 C C . ARG A 1 90 ? 4.501 -7.881 -2.547 1.00 97.00 90 ARG A C 1
ATOM 694 O O . ARG A 1 90 ? 5.404 -7.176 -2.112 1.00 97.00 90 ARG A O 1
ATOM 701 N N . VAL A 1 91 ? 4.722 -9.010 -3.212 1.00 98.31 91 VAL A N 1
ATOM 702 C CA . VAL A 1 91 ? 6.060 -9.422 -3.655 1.00 98.31 91 VAL A CA 1
ATOM 703 C C . VAL A 1 91 ? 6.111 -9.384 -5.176 1.00 98.31 91 VAL A C 1
ATOM 705 O O . VAL A 1 91 ? 5.319 -10.048 -5.846 1.00 98.31 91 VAL A O 1
ATOM 708 N N . TRP A 1 92 ? 7.064 -8.624 -5.713 1.00 97.81 92 TRP A N 1
ATOM 709 C CA . TRP A 1 92 ? 7.314 -8.496 -7.149 1.00 97.81 92 TRP A CA 1
ATOM 710 C C . TRP A 1 92 ? 8.319 -9.565 -7.593 1.00 97.81 92 TRP A C 1
ATOM 712 O O . TRP A 1 92 ? 9.524 -9.316 -7.667 1.00 97.81 92 TRP A O 1
ATOM 722 N N . GLN A 1 93 ? 7.837 -10.781 -7.853 1.00 98.25 93 GLN A N 1
ATOM 723 C CA . GLN A 1 93 ? 8.681 -11.912 -8.235 1.00 98.25 93 GLN A CA 1
ATOM 724 C C . GLN A 1 93 ? 9.263 -11.703 -9.643 1.00 98.25 93 GLN A C 1
ATOM 726 O O . GLN A 1 93 ? 8.506 -11.673 -10.621 1.00 98.25 93 GLN A O 1
ATOM 731 N N . PRO A 1 94 ? 10.594 -11.572 -9.792 1.00 97.81 94 PRO A N 1
ATOM 732 C CA . PRO A 1 94 ? 11.205 -11.388 -11.098 1.00 97.81 94 PRO A CA 1
ATOM 733 C C . PRO A 1 94 ? 11.149 -12.704 -11.879 1.00 97.81 94 PRO A C 1
ATOM 735 O O . PRO A 1 94 ? 11.773 -13.691 -11.495 1.00 97.81 94 PRO A O 1
ATOM 738 N N . VAL A 1 95 ? 10.427 -12.723 -13.002 1.00 98.19 95 VAL A N 1
ATOM 739 C CA . VAL A 1 95 ? 10.378 -13.898 -13.889 1.00 98.19 95 VAL A CA 1
ATOM 740 C C . VAL A 1 95 ? 11.375 -13.759 -15.040 1.00 98.19 95 VAL A C 1
ATOM 742 O O . VAL A 1 95 ? 11.975 -14.736 -15.479 1.00 98.19 95 VAL A O 1
ATOM 745 N N . SER A 1 96 ? 11.559 -12.538 -15.548 1.00 96.94 96 SER A N 1
ATOM 746 C CA . SER A 1 96 ? 12.585 -12.180 -16.533 1.00 96.94 96 SER A CA 1
ATOM 747 C C . SER A 1 96 ? 12.817 -10.665 -16.521 1.00 96.94 96 SER A C 1
ATOM 749 O O . SER A 1 96 ? 12.138 -9.941 -15.798 1.00 96.94 96 SER A O 1
ATOM 751 N N . ALA A 1 97 ? 13.705 -10.160 -17.380 1.00 93.00 97 ALA A N 1
ATOM 752 C CA . ALA A 1 97 ? 13.948 -8.721 -17.516 1.00 93.00 97 ALA A CA 1
ATOM 753 C C . ALA A 1 97 ? 12.704 -7.891 -17.910 1.00 93.00 97 ALA A C 1
ATOM 755 O O . ALA A 1 97 ? 12.703 -6.678 -17.727 1.00 93.00 97 ALA A O 1
ATOM 756 N N . THR A 1 98 ? 11.659 -8.514 -18.468 1.00 94.75 98 THR A N 1
ATOM 757 C CA . THR A 1 98 ? 10.446 -7.828 -18.955 1.00 94.75 98 THR A CA 1
ATOM 758 C C . THR A 1 98 ? 9.154 -8.403 -18.378 1.00 94.75 98 THR A C 1
ATOM 760 O O . THR A 1 98 ? 8.066 -8.068 -18.845 1.00 94.75 98 THR A O 1
ATOM 763 N N . ARG A 1 99 ? 9.247 -9.288 -17.377 1.00 96.50 99 ARG A N 1
ATOM 764 C CA . ARG A 1 99 ? 8.079 -9.946 -16.787 1.00 96.50 99 ARG A CA 1
ATOM 765 C C . ARG A 1 99 ? 8.255 -10.150 -15.290 1.00 96.50 99 ARG A C 1
ATOM 767 O O . ARG A 1 99 ? 9.251 -10.726 -14.854 1.00 96.50 99 ARG A O 1
ATOM 774 N N . THR A 1 100 ? 7.215 -9.782 -14.558 1.00 97.31 100 THR A N 1
ATOM 775 C CA . THR A 1 100 ? 7.104 -9.916 -13.107 1.00 97.31 100 THR A CA 1
ATOM 776 C C . THR A 1 100 ? 5.810 -10.647 -12.782 1.00 97.31 100 THR A C 1
ATOM 778 O O . THR A 1 100 ? 4.784 -10.401 -13.414 1.00 97.31 100 THR A O 1
ATOM 781 N N . GLU A 1 101 ? 5.858 -11.553 -11.815 1.00 97.69 101 GLU A N 1
ATOM 782 C CA . GLU A 1 101 ? 4.668 -12.129 -11.194 1.00 97.69 101 GLU A CA 1
ATOM 783 C C . GLU A 1 101 ? 4.419 -11.413 -9.865 1.00 97.69 101 GLU A C 1
ATOM 785 O O . GLU A 1 101 ? 5.349 -11.196 -9.091 1.00 97.69 101 GLU A O 1
ATOM 790 N N . VAL A 1 102 ? 3.177 -11.006 -9.611 1.00 97.12 102 VAL A N 1
ATOM 791 C CA . VAL A 1 102 ? 2.827 -10.261 -8.398 1.00 97.12 102 VAL A CA 1
ATOM 792 C C . VAL A 1 102 ? 2.118 -11.199 -7.439 1.00 97.12 102 VAL A C 1
ATOM 794 O O . VAL A 1 102 ? 1.007 -11.653 -7.715 1.00 97.12 102 VAL A O 1
ATOM 797 N N . TRP A 1 103 ? 2.747 -11.482 -6.302 1.00 97.69 103 TRP A N 1
ATOM 798 C CA . TRP A 1 103 ? 2.069 -12.136 -5.186 1.00 97.69 103 TRP A CA 1
ATOM 799 C C . TRP A 1 103 ? 1.457 -11.067 -4.301 1.00 97.69 103 TRP A C 1
ATOM 801 O O . TRP A 1 103 ? 2.164 -10.160 -3.870 1.00 97.69 103 TRP A O 1
ATOM 811 N N . ASN A 1 104 ? 0.153 -11.153 -4.067 1.00 96.88 104 ASN A N 1
ATOM 812 C CA . ASN A 1 104 ? -0.620 -10.084 -3.454 1.00 96.88 104 ASN A CA 1
ATOM 813 C C . ASN A 1 104 ?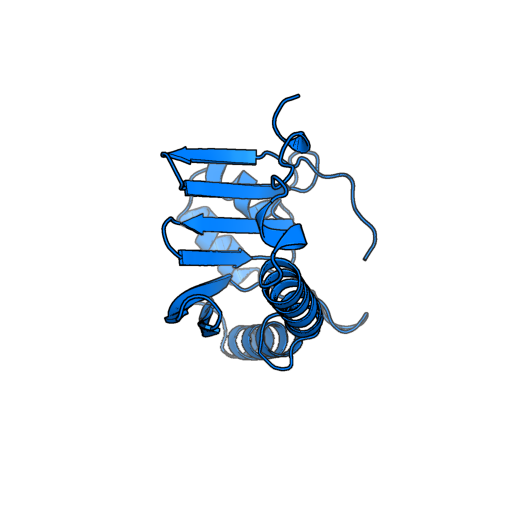 -1.497 -10.642 -2.334 1.00 96.88 104 ASN A C 1
ATOM 815 O O . ASN A 1 104 ? -2.299 -11.546 -2.572 1.00 96.88 104 ASN A O 1
ATOM 819 N N . TRP A 1 105 ? -1.362 -10.084 -1.135 1.00 97.38 105 TRP A N 1
ATOM 820 C CA . TRP A 1 105 ? -2.161 -10.451 0.030 1.00 97.38 105 TRP A CA 1
ATOM 821 C C . TRP A 1 105 ? -2.835 -9.227 0.626 1.00 97.38 105 TRP A C 1
ATOM 823 O O . TRP A 1 105 ? -2.237 -8.156 0.697 1.00 97.38 105 TRP A O 1
ATOM 833 N N . PHE A 1 106 ? -4.050 -9.429 1.126 1.00 97.25 106 PHE A N 1
ATOM 834 C CA . PHE A 1 106 ? -4.752 -8.464 1.960 1.00 97.25 106 PHE A CA 1
ATOM 835 C C . PHE A 1 106 ? -4.718 -8.959 3.398 1.00 97.25 106 PHE A C 1
ATOM 837 O O . PHE A 1 106 ? -5.113 -10.091 3.680 1.00 97.25 106 PHE A O 1
ATOM 844 N N . LEU A 1 107 ? -4.201 -8.121 4.286 1.00 97.88 107 LEU A N 1
ATOM 845 C CA . LEU A 1 107 ? -4.040 -8.413 5.696 1.00 97.88 107 LEU A CA 1
ATOM 846 C C . LEU A 1 107 ? -4.911 -7.462 6.508 1.00 97.88 107 LEU A C 1
ATOM 848 O O . LEU A 1 107 ? -5.015 -6.267 6.222 1.00 97.88 107 LEU A O 1
ATOM 852 N N . VAL A 1 108 ? -5.500 -8.042 7.541 1.00 97.31 108 VAL A N 1
ATOM 853 C CA . VAL A 1 108 ? -6.257 -7.388 8.602 1.00 97.31 108 VAL A CA 1
ATOM 854 C C . VAL A 1 108 ? -5.928 -8.097 9.908 1.00 97.31 108 VAL A C 1
ATOM 856 O O . VAL A 1 108 ? -5.448 -9.235 9.913 1.00 97.31 108 VAL A O 1
ATOM 859 N N . GLU A 1 109 ? -6.179 -7.417 11.012 1.00 97.31 109 GLU A N 1
ATOM 860 C CA . GLU A 1 109 ? -5.968 -7.911 12.361 1.00 97.31 109 GLU A CA 1
ATOM 861 C C . GLU A 1 109 ? -6.765 -9.196 12.594 1.00 97.31 109 GLU A C 1
ATOM 863 O O . GLU A 1 109 ? -7.905 -9.361 12.148 1.00 97.31 109 GLU A O 1
ATOM 868 N N . LYS A 1 110 ? -6.163 -10.132 13.328 1.00 97.19 110 LYS A N 1
ATOM 869 C CA . LYS A 1 110 ? -6.800 -11.415 13.640 1.00 97.19 110 LYS A CA 1
ATOM 870 C C . LYS A 1 110 ? -8.058 -11.207 14.490 1.00 97.19 110 LYS A C 1
ATOM 872 O O . LYS A 1 110 ? -9.039 -11.935 14.322 1.00 97.19 110 LYS A O 1
ATOM 877 N N . GLU A 1 111 ? -7.992 -10.217 15.371 1.00 97.31 111 GLU A N 1
ATOM 878 C CA . GLU A 1 111 ? -9.002 -9.771 16.325 1.00 97.31 111 GLU A CA 1
ATOM 879 C C . GLU A 1 111 ? -10.181 -9.053 15.655 1.00 97.31 111 GLU A C 1
ATOM 881 O O . GLU A 1 111 ? -11.212 -8.863 16.296 1.00 97.31 111 GLU A O 1
ATOM 886 N N . ALA A 1 112 ? -10.059 -8.681 14.374 1.00 97.50 112 ALA A N 1
ATOM 887 C CA . ALA A 1 112 ? -11.135 -8.034 13.639 1.00 97.50 112 ALA A CA 1
ATOM 888 C C . ALA A 1 112 ? -12.381 -8.930 13.557 1.00 97.50 112 ALA A C 1
ATOM 890 O O . ALA A 1 112 ? -12.284 -10.159 13.448 1.00 97.50 112 ALA A O 1
ATOM 891 N N . SER A 1 113 ? -13.558 -8.305 13.544 1.00 97.81 113 SER A N 1
ATOM 892 C CA . SER A 1 113 ? -14.813 -9.008 13.287 1.00 97.81 113 SER A CA 1
ATOM 893 C C . SER A 1 113 ? -14.815 -9.652 11.894 1.00 97.81 113 SER A C 1
ATOM 895 O O . SER A 1 113 ? -14.200 -9.151 10.952 1.00 97.81 113 SER A O 1
ATOM 897 N N . GLU A 1 114 ? -15.533 -10.766 11.733 1.00 97.81 114 GLU A N 1
ATOM 898 C CA . GLU A 1 114 ? -15.652 -11.430 10.425 1.00 97.81 114 GLU A CA 1
ATOM 899 C C . GLU A 1 114 ? -16.316 -10.523 9.374 1.00 97.81 114 GLU A C 1
ATOM 901 O O . GLU A 1 114 ? -15.960 -10.575 8.199 1.00 97.81 114 GLU A O 1
ATOM 906 N N . GLU A 1 115 ? -17.219 -9.636 9.804 1.00 95.94 115 GLU A N 1
ATOM 907 C CA . GLU A 1 115 ? -17.813 -8.605 8.947 1.00 95.94 115 GLU A CA 1
ATOM 908 C C . GLU A 1 115 ? -16.753 -7.632 8.417 1.00 95.94 115 GLU A C 1
ATOM 910 O O . GLU A 1 115 ? -16.695 -7.375 7.214 1.00 95.94 115 GLU A O 1
ATOM 915 N N . TYR A 1 116 ? -15.863 -7.141 9.286 1.00 96.38 116 TYR A N 1
ATOM 916 C CA . TYR A 1 116 ? -14.776 -6.262 8.867 1.00 96.38 116 TYR A CA 1
ATOM 917 C C . TYR A 1 116 ? -13.782 -6.977 7.945 1.00 96.38 116 TYR A C 1
ATOM 919 O O . TYR A 1 116 ? -13.348 -6.400 6.949 1.00 96.38 116 TYR A O 1
ATOM 927 N N . LYS A 1 117 ? -13.455 -8.248 8.221 1.00 97.69 117 LYS A N 1
ATOM 928 C CA . LYS A 1 117 ? -12.578 -9.060 7.359 1.00 97.69 117 LYS A CA 1
ATOM 929 C C . LYS A 1 117 ? -13.152 -9.218 5.949 1.00 97.69 117 LYS A C 1
ATOM 931 O O . LYS A 1 117 ? -12.422 -9.047 4.973 1.00 97.69 117 LYS A O 1
ATOM 936 N N . ASP A 1 118 ? -14.449 -9.500 5.828 1.00 96.81 118 ASP A N 1
ATOM 937 C CA . ASP A 1 118 ? -15.131 -9.592 4.532 1.00 96.81 118 ASP A CA 1
ATOM 938 C C . ASP A 1 118 ? -15.184 -8.232 3.813 1.00 96.81 118 ASP A C 1
ATOM 940 O O . ASP A 1 118 ? -14.887 -8.143 2.617 1.00 96.81 118 ASP A O 1
ATOM 944 N N . ALA A 1 119 ? -15.482 -7.151 4.541 1.00 95.62 119 ALA A N 1
ATOM 945 C CA . ALA A 1 119 ? -15.482 -5.797 3.994 1.00 95.62 119 ALA A CA 1
ATOM 946 C C . ALA A 1 119 ? -14.091 -5.385 3.478 1.00 95.62 119 ALA A C 1
ATOM 948 O O . ALA A 1 119 ? -13.968 -4.871 2.363 1.00 95.62 119 ALA A O 1
ATOM 949 N N . ALA A 1 120 ? -13.038 -5.671 4.244 1.00 96.38 120 ALA A N 1
ATOM 950 C CA . ALA A 1 120 ? -11.651 -5.407 3.882 1.00 96.38 120 ALA A CA 1
ATOM 951 C C . ALA A 1 120 ? -11.200 -6.232 2.673 1.00 96.38 120 ALA A C 1
ATOM 953 O O . ALA A 1 120 ? -10.580 -5.686 1.761 1.00 96.38 120 ALA A O 1
ATOM 954 N N . LEU A 1 121 ? -11.564 -7.517 2.605 1.00 96.06 121 LEU A N 1
ATOM 955 C CA . LEU A 1 121 ? -11.279 -8.361 1.444 1.00 96.06 121 LEU A CA 1
ATOM 956 C C . LEU A 1 121 ? -11.946 -7.808 0.179 1.00 96.06 121 LEU A C 1
ATOM 958 O O . LEU A 1 121 ? -11.297 -7.675 -0.859 1.00 96.06 121 LEU A O 1
ATOM 962 N N . LYS A 1 122 ? -13.232 -7.447 0.256 1.00 95.56 122 LYS A N 1
ATOM 963 C CA . LYS A 1 122 ? -13.955 -6.821 -0.862 1.00 95.56 122 LYS A CA 1
ATOM 964 C C . LYS A 1 122 ? -13.310 -5.503 -1.271 1.00 95.56 122 LYS A C 1
ATOM 966 O O . LYS A 1 122 ? -13.176 -5.243 -2.467 1.00 95.56 122 LYS A O 1
ATOM 971 N N . ALA A 1 123 ? -12.905 -4.688 -0.299 1.00 95.38 123 ALA A N 1
ATOM 972 C CA . ALA A 1 123 ? -12.251 -3.419 -0.560 1.00 95.38 123 ALA A CA 1
ATOM 973 C C . ALA A 1 123 ? -10.898 -3.612 -1.258 1.00 95.38 123 ALA A C 1
ATOM 975 O O . ALA A 1 123 ? -10.652 -2.976 -2.284 1.00 95.38 123 ALA A O 1
ATOM 976 N N . GLY A 1 124 ? -10.075 -4.544 -0.772 1.00 95.56 124 GLY A N 1
ATOM 977 C CA . GLY A 1 124 ? -8.800 -4.926 -1.375 1.00 95.56 124 GLY A CA 1
ATOM 978 C C . GLY A 1 124 ? -8.953 -5.441 -2.800 1.00 95.56 124 GLY A C 1
ATOM 979 O O . GLY A 1 124 ? -8.313 -4.927 -3.716 1.00 95.56 124 GLY A O 1
ATOM 980 N N . LEU A 1 125 ? -9.878 -6.377 -3.026 1.00 95.69 125 LEU A N 1
ATOM 981 C CA . LEU A 1 125 ? -10.150 -6.915 -4.360 1.00 95.69 125 LEU A CA 1
ATOM 982 C C . LEU A 1 125 ? -10.587 -5.831 -5.353 1.00 95.69 125 LEU A C 1
ATOM 984 O O . LEU A 1 125 ? -10.155 -5.842 -6.503 1.00 95.69 125 LEU A O 1
ATOM 988 N N . ARG A 1 126 ? -11.410 -4.874 -4.921 1.00 95.06 126 ARG A N 1
ATOM 989 C CA . ARG A 1 126 ? -11.895 -3.784 -5.779 1.00 95.06 126 ARG A CA 1
ATOM 990 C C . ARG A 1 126 ? -10.865 -2.683 -6.035 1.00 95.06 126 ARG A C 1
ATOM 992 O O . ARG A 1 126 ? -11.096 -1.873 -6.922 1.00 95.06 126 ARG A O 1
ATOM 999 N N . SER A 1 127 ? -9.755 -2.636 -5.301 1.00 94.56 127 SER A N 1
ATOM 1000 C CA . SER A 1 127 ? -8.751 -1.562 -5.390 1.00 94.56 127 SER A CA 1
ATOM 1001 C C . SER A 1 127 ? -7.399 -2.058 -5.903 1.00 94.56 127 SER A C 1
ATOM 1003 O O . SER A 1 127 ? -7.002 -1.691 -7.008 1.00 94.56 127 SER A O 1
ATOM 1005 N N . PHE A 1 128 ? -6.731 -2.920 -5.136 1.00 94.62 128 PHE A N 1
ATOM 1006 C CA . PHE A 1 128 ? -5.354 -3.381 -5.345 1.00 94.62 128 PHE A CA 1
ATOM 1007 C C . PHE A 1 128 ? -5.307 -4.880 -5.656 1.00 94.62 128 PHE A C 1
ATOM 1009 O O . PHE A 1 128 ? -4.649 -5.661 -4.967 1.00 94.62 128 PHE A O 1
ATOM 1016 N N . SER A 1 129 ? -6.064 -5.308 -6.666 1.00 94.19 129 SER A N 1
ATOM 1017 C CA . SER A 1 129 ? -5.988 -6.665 -7.212 1.00 94.19 129 SER A CA 1
ATOM 1018 C C . SER A 1 129 ? -5.914 -6.629 -8.735 1.00 94.19 129 SER A C 1
ATOM 1020 O O . SER A 1 129 ? -6.103 -5.581 -9.343 1.00 94.19 129 SER A O 1
ATOM 1022 N N . ALA A 1 130 ? -5.747 -7.787 -9.379 1.00 92.06 130 ALA A N 1
ATOM 1023 C CA . ALA A 1 130 ? -5.752 -7.883 -10.841 1.00 92.06 130 ALA A CA 1
ATOM 1024 C C . ALA A 1 130 ? -7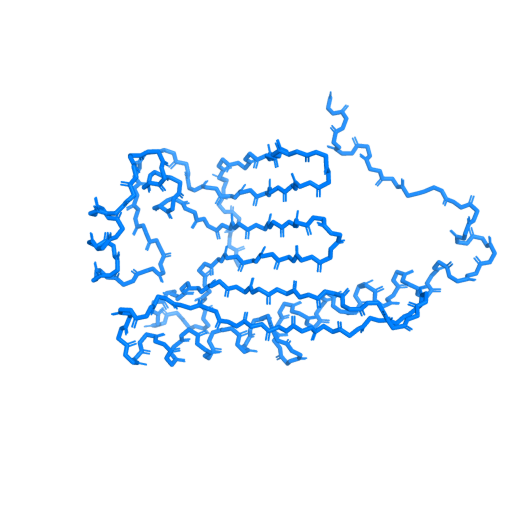.008 -7.278 -11.514 1.00 92.06 130 ALA A C 1
ATOM 1026 O O . ALA A 1 130 ? -6.931 -6.852 -12.661 1.00 92.06 130 ALA A O 1
ATOM 1027 N N . GLY A 1 131 ? -8.153 -7.244 -10.817 1.00 92.94 131 GLY A N 1
ATOM 1028 C CA . GLY A 1 131 ? -9.383 -6.573 -11.268 1.00 92.94 131 GLY A CA 1
ATOM 1029 C C . GLY A 1 131 ? -9.718 -5.302 -10.481 1.00 92.94 131 GLY A C 1
ATOM 1030 O O . GLY A 1 131 ? -10.842 -4.809 -10.562 1.00 92.94 131 GLY A O 1
ATOM 1031 N N . GLY A 1 132 ? -8.783 -4.808 -9.672 1.00 94.00 132 GLY A N 1
ATOM 1032 C CA . GLY A 1 132 ? -8.955 -3.629 -8.835 1.00 94.00 132 GLY A CA 1
ATOM 1033 C C . GLY A 1 132 ? -8.799 -2.336 -9.630 1.00 94.00 132 GLY A C 1
ATOM 1034 O O . GLY A 1 132 ? -8.112 -2.300 -10.649 1.00 94.00 132 GLY A O 1
ATOM 1035 N N . THR A 1 133 ? -9.469 -1.273 -9.194 1.00 93.00 133 THR A N 1
ATOM 1036 C CA . THR A 1 133 ? -9.517 -0.006 -9.932 1.00 93.00 133 THR A CA 1
ATOM 1037 C C . THR A 1 133 ? -8.170 0.704 -10.008 1.00 93.00 133 THR A C 1
ATOM 1039 O O . THR A 1 133 ? -7.895 1.312 -11.028 1.00 93.00 133 THR A O 1
ATOM 1042 N N . PHE A 1 134 ? -7.334 0.632 -8.967 1.00 92.69 134 PHE A N 1
ATOM 1043 C CA . PHE A 1 134 ? -6.020 1.291 -8.975 1.00 92.69 134 PHE A CA 1
ATOM 1044 C C . PHE A 1 134 ? -4.971 0.432 -9.681 1.00 92.69 134 PHE A C 1
ATOM 1046 O O . PHE A 1 134 ? -4.233 0.912 -10.534 1.00 92.69 134 PHE A O 1
ATOM 1053 N N . ASP A 1 135 ? -4.960 -0.865 -9.375 1.00 92.25 135 ASP A N 1
ATOM 1054 C CA . ASP A 1 135 ? -3.964 -1.796 -9.907 1.00 92.25 135 ASP A CA 1
ATOM 1055 C C . ASP A 1 135 ? -4.027 -1.952 -11.433 1.00 92.25 135 ASP A C 1
ATOM 1057 O O . ASP A 1 135 ? -3.006 -2.229 -12.058 1.00 92.25 135 ASP A O 1
ATOM 1061 N N . GLN A 1 136 ? -5.207 -1.793 -12.041 1.00 94.44 136 GLN A N 1
ATOM 1062 C CA . GLN A 1 136 ? -5.346 -1.830 -13.499 1.00 94.44 136 GLN A CA 1
ATOM 1063 C C . GLN A 1 136 ? -4.628 -0.657 -14.177 1.00 94.44 136 GLN A C 1
ATOM 1065 O O . GLN A 1 136 ? -3.906 -0.881 -15.152 1.00 94.44 136 GLN A O 1
ATOM 1070 N N . ASP A 1 137 ? -4.785 0.558 -13.646 1.00 95.69 137 ASP A N 1
ATOM 1071 C CA . ASP A 1 137 ? -4.129 1.763 -14.168 1.00 95.69 137 ASP A CA 1
ATOM 1072 C C . ASP A 1 137 ? -2.607 1.678 -13.969 1.00 95.69 137 ASP A C 1
ATOM 1074 O O . ASP A 1 137 ? -1.826 1.905 -14.896 1.00 95.69 137 ASP A O 1
ATOM 1078 N N . ASP A 1 138 ? -2.175 1.254 -12.780 1.00 95.69 138 ASP A N 1
ATOM 1079 C CA . ASP A 1 138 ? -0.760 1.076 -12.460 1.00 95.69 138 ASP A CA 1
ATOM 1080 C C . ASP A 1 138 ? -0.091 0.006 -13.347 1.00 95.69 138 ASP A C 1
ATOM 1082 O O . ASP A 1 138 ? 1.003 0.216 -13.886 1.00 95.69 138 ASP A O 1
ATOM 1086 N N . ALA A 1 139 ? -0.755 -1.138 -13.560 1.00 94.19 139 ALA A N 1
ATOM 1087 C CA . ALA A 1 139 ? -0.237 -2.220 -14.396 1.00 94.19 139 ALA A CA 1
ATOM 1088 C C . ALA A 1 139 ? -0.066 -1.806 -15.864 1.00 94.19 139 ALA A C 1
ATOM 1090 O O . ALA A 1 139 ? 0.893 -2.238 -16.521 1.00 94.19 139 ALA A O 1
ATOM 1091 N N . GLU A 1 140 ? -0.967 -0.969 -16.382 1.00 95.75 140 GLU A N 1
ATOM 1092 C CA . GLU A 1 140 ? -0.851 -0.379 -17.715 1.00 95.75 140 GLU A CA 1
ATOM 1093 C C . GLU A 1 140 ? 0.391 0.514 -17.802 1.00 95.75 140 GLU A C 1
ATOM 1095 O O . GLU A 1 140 ? 1.233 0.289 -18.682 1.00 95.75 140 GLU A O 1
ATOM 1100 N N . GLY A 1 141 ? 0.577 1.412 -16.830 1.00 96.44 141 GLY A N 1
ATOM 1101 C CA . GLY A 1 141 ? 1.715 2.328 -16.770 1.00 96.44 141 GLY A CA 1
ATOM 1102 C C . GLY A 1 141 ? 3.066 1.613 -16.663 1.00 96.44 141 GLY A C 1
ATOM 1103 O O . GLY A 1 141 ? 4.013 1.930 -17.399 1.00 96.44 141 GLY A O 1
ATOM 1104 N N . TRP A 1 142 ? 3.169 0.586 -15.812 1.00 95.81 142 TRP A N 1
ATOM 1105 C CA . TRP A 1 142 ? 4.384 -0.233 -15.703 1.00 95.81 142 TRP A CA 1
ATOM 1106 C C . TRP A 1 142 ? 4.680 -0.978 -17.005 1.00 95.81 142 TRP A C 1
ATOM 1108 O O . TRP A 1 142 ? 5.820 -0.994 -17.483 1.00 95.81 142 TRP A O 1
ATOM 1118 N N . SER A 1 143 ? 3.650 -1.560 -17.622 1.00 95.06 143 SER A N 1
ATOM 1119 C CA . SER A 1 143 ? 3.786 -2.289 -18.883 1.00 95.06 143 SER A CA 1
ATOM 1120 C C . SER A 1 143 ? 4.193 -1.365 -20.032 1.00 95.06 143 SER A C 1
ATOM 1122 O O . SER A 1 143 ? 5.044 -1.729 -20.847 1.00 95.06 143 SER A O 1
ATOM 1124 N N . ALA A 1 144 ? 3.619 -0.163 -20.104 1.00 96.12 144 ALA A N 1
ATOM 1125 C CA . ALA A 1 144 ? 3.968 0.850 -21.093 1.00 96.12 144 ALA A CA 1
ATOM 1126 C C . ALA A 1 144 ? 5.424 1.307 -20.937 1.00 96.12 144 ALA A C 1
ATOM 1128 O O . ALA A 1 144 ? 6.169 1.316 -21.921 1.00 96.12 144 ALA A O 1
ATOM 1129 N N . THR A 1 145 ? 5.855 1.576 -19.701 1.00 95.38 145 THR A N 1
ATOM 1130 C CA . THR A 1 145 ? 7.245 1.930 -19.377 1.00 95.38 145 THR A CA 1
ATOM 1131 C C . THR A 1 145 ? 8.210 0.824 -19.805 1.00 95.38 145 THR A C 1
ATOM 1133 O O . THR A 1 145 ? 9.168 1.080 -20.536 1.00 95.38 145 THR A O 1
ATOM 1136 N N . SER A 1 146 ? 7.926 -0.432 -19.438 1.00 94.75 146 SER A N 1
ATOM 1137 C CA . SER A 1 146 ? 8.757 -1.580 -19.823 1.00 94.75 146 SER A CA 1
ATOM 1138 C C . SER A 1 146 ? 8.873 -1.734 -21.343 1.00 94.75 146 SER A C 1
ATOM 1140 O O . SER A 1 146 ? 9.965 -1.980 -21.853 1.00 94.75 146 SER A O 1
ATOM 1142 N N . ARG A 1 147 ? 7.778 -1.545 -22.095 1.00 95.38 147 ARG A N 1
ATOM 1143 C CA . ARG A 1 147 ? 7.807 -1.574 -23.569 1.00 95.38 147 ARG A CA 1
ATOM 1144 C C . ARG A 1 147 ? 8.645 -0.433 -24.150 1.00 95.38 147 ARG A C 1
ATOM 1146 O O . ARG A 1 147 ? 9.461 -0.681 -25.036 1.00 95.38 147 ARG A O 1
ATOM 1153 N N . GLY A 1 148 ? 8.475 0.792 -23.650 1.00 94.69 148 GLY A N 1
ATOM 1154 C CA . GLY A 1 148 ? 9.212 1.970 -24.123 1.00 94.69 148 GLY A CA 1
ATOM 1155 C C . GLY A 1 148 ? 10.730 1.841 -23.954 1.00 94.69 148 GLY A C 1
ATOM 1156 O O . GLY A 1 148 ? 11.495 2.232 -24.836 1.00 94.69 148 GLY A O 1
ATOM 1157 N N . LEU A 1 149 ? 11.170 1.202 -22.867 1.00 95.19 149 LEU A N 1
ATOM 1158 C CA . LEU A 1 149 ? 12.585 0.993 -22.541 1.00 95.19 149 LEU A CA 1
ATOM 1159 C C . LEU A 1 149 ? 13.241 -0.193 -23.274 1.00 95.19 149 LEU A C 1
ATOM 1161 O O . LEU A 1 149 ? 14.419 -0.483 -23.059 1.00 95.19 149 LEU A O 1
ATOM 1165 N N . GLN A 1 150 ? 12.531 -0.913 -24.148 1.00 94.19 150 GLN A N 1
ATOM 1166 C CA . GLN A 1 150 ? 13.139 -2.012 -24.913 1.00 94.19 150 GLN A CA 1
ATOM 1167 C C . GLN A 1 150 ? 13.876 -1.546 -26.176 1.00 94.19 150 GLN A C 1
ATOM 1169 O O . GLN A 1 150 ? 14.764 -2.255 -26.652 1.00 94.19 150 GLN A O 1
ATOM 1174 N N . GLY A 1 151 ? 13.545 -0.365 -26.706 1.00 94.06 151 GLY A N 1
ATOM 1175 C CA . GLY A 1 151 ? 14.170 0.187 -27.909 1.00 94.06 151 GLY A CA 1
ATOM 1176 C C . GLY A 1 151 ? 15.554 0.810 -27.658 1.00 94.06 151 GLY A C 1
ATOM 1177 O O . GLY A 1 151 ? 15.850 1.225 -26.537 1.00 94.06 151 GLY A O 1
ATOM 1178 N N . PRO A 1 152 ? 16.403 0.943 -28.697 1.00 95.69 152 PRO A N 1
ATOM 1179 C CA . PRO A 1 152 ? 17.755 1.495 -28.560 1.00 95.69 152 PRO A CA 1
ATOM 1180 C C . PRO A 1 152 ? 17.769 2.944 -28.053 1.00 95.69 152 PRO A C 1
ATOM 1182 O O . PRO A 1 152 ? 18.630 3.288 -27.253 1.00 95.69 152 PRO A O 1
ATOM 1185 N N . ILE A 1 153 ? 16.796 3.765 -28.466 1.00 96.06 153 ILE A N 1
ATOM 1186 C CA . ILE A 1 153 ? 16.662 5.156 -28.001 1.00 96.06 153 ILE A CA 1
ATOM 1187 C C . ILE A 1 153 ? 16.217 5.193 -26.534 1.00 96.06 153 ILE A C 1
ATOM 1189 O O . ILE A 1 153 ? 16.800 5.911 -25.735 1.00 96.06 153 ILE A O 1
ATOM 1193 N N . GLY A 1 154 ? 15.210 4.399 -26.153 1.00 95.06 154 GLY A N 1
ATOM 1194 C CA . GLY A 1 154 ? 14.712 4.380 -24.773 1.00 95.06 154 GLY A CA 1
ATOM 1195 C C . GLY A 1 154 ? 15.791 3.978 -23.764 1.00 95.06 154 GLY A C 1
ATOM 1196 O O . GLY A 1 154 ? 15.862 4.546 -22.682 1.00 95.06 154 GLY A O 1
ATOM 1197 N N . ARG A 1 155 ? 16.681 3.054 -24.147 1.00 93.81 155 ARG A N 1
ATOM 1198 C CA . ARG A 1 155 ? 17.814 2.610 -23.318 1.00 93.81 155 ARG A CA 1
ATOM 1199 C C . ARG A 1 155 ? 18.971 3.601 -23.243 1.00 93.81 155 ARG A C 1
ATOM 1201 O O . ARG A 1 155 ? 19.819 3.438 -22.374 1.00 93.81 155 ARG A O 1
ATOM 1208 N N . SER A 1 156 ? 19.052 4.568 -24.158 1.00 96.69 156 SER A N 1
ATOM 1209 C CA . SER A 1 156 ? 20.125 5.569 -24.163 1.00 96.69 156 SER A CA 1
ATOM 1210 C C . SER A 1 156 ? 19.804 6.809 -23.327 1.00 96.69 156 SER A C 1
ATOM 1212 O O . SER A 1 156 ? 20.603 7.740 -23.313 1.00 96.69 156 SER A O 1
ATOM 1214 N N . LEU A 1 157 ? 18.626 6.863 -22.701 1.00 95.50 157 LEU A N 1
ATOM 1215 C CA . LEU A 1 157 ? 18.170 7.986 -21.886 1.00 95.50 157 LEU A CA 1
ATOM 1216 C C . LEU A 1 157 ? 18.253 7.640 -20.397 1.00 95.50 157 LEU A C 1
ATOM 1218 O O . LEU A 1 157 ? 18.024 6.496 -20.006 1.00 95.50 157 LEU A O 1
ATOM 1222 N N . ASP A 1 158 ? 18.513 8.652 -19.573 1.00 95.19 158 ASP A N 1
ATOM 1223 C CA . ASP A 1 158 ? 18.509 8.524 -18.117 1.00 95.19 158 ASP A CA 1
ATOM 1224 C C . ASP A 1 158 ? 17.090 8.668 -17.544 1.00 95.19 158 ASP A C 1
ATOM 1226 O O . ASP A 1 158 ? 16.277 9.462 -18.026 1.00 95.19 158 ASP A O 1
ATOM 1230 N N . LEU A 1 159 ? 16.799 7.925 -16.470 1.00 94.06 159 LEU A N 1
ATOM 1231 C CA . LEU A 1 159 ? 15.578 8.117 -15.685 1.00 94.06 159 LEU A CA 1
ATOM 1232 C C . LEU A 1 159 ? 15.732 9.347 -14.777 1.00 94.06 159 LEU A C 1
ATOM 1234 O O . LEU A 1 159 ? 16.713 9.465 -14.042 1.00 94.06 159 LEU A O 1
ATOM 1238 N N . ASN A 1 160 ? 14.754 10.256 -14.801 1.00 93.12 160 ASN A N 1
ATOM 1239 C CA . ASN A 1 160 ? 14.789 11.474 -13.993 1.00 93.12 160 ASN A CA 1
ATOM 1240 C C . ASN A 1 160 ? 14.198 11.232 -12.593 1.00 93.12 160 ASN A C 1
ATOM 1242 O O . ASN A 1 160 ? 13.024 10.899 -12.464 1.00 93.12 160 ASN A O 1
ATOM 1246 N N . PHE A 1 161 ? 15.010 11.462 -11.557 1.00 91.62 161 PHE A N 1
ATOM 1247 C CA . PHE A 1 161 ? 14.611 11.423 -10.143 1.00 91.62 161 PHE A CA 1
ATOM 1248 C C . PHE A 1 161 ? 14.912 12.743 -9.411 1.00 91.62 161 PHE A C 1
ATOM 1250 O O . PHE A 1 161 ? 15.097 12.761 -8.202 1.00 91.62 161 PHE A O 1
ATOM 1257 N N . GLN A 1 162 ? 14.988 13.875 -10.114 1.00 92.25 162 GLN A N 1
ATOM 1258 C CA . GLN A 1 162 ? 15.409 15.151 -9.516 1.00 92.25 162 GLN A CA 1
ATOM 1259 C C . GLN A 1 162 ? 14.398 15.731 -8.514 1.00 92.25 162 GLN A C 1
ATOM 1261 O O . GLN A 1 162 ? 14.748 16.624 -7.750 1.00 92.25 162 GLN A O 1
ATOM 1266 N N . THR A 1 163 ? 13.174 15.199 -8.456 1.00 83.06 163 THR A N 1
ATOM 1267 C CA . THR A 1 163 ? 12.148 15.585 -7.474 1.00 83.06 163 THR A CA 1
ATOM 1268 C C . THR A 1 163 ? 12.544 15.318 -6.021 1.00 83.06 163 THR A C 1
ATOM 1270 O O . THR A 1 163 ? 11.930 15.896 -5.134 1.00 83.06 163 THR A O 1
ATOM 1273 N N . VAL A 1 164 ? 13.554 14.476 -5.762 1.00 73.75 164 VAL A N 1
ATOM 1274 C CA . VAL A 1 164 ? 14.056 14.199 -4.399 1.00 73.75 164 VAL A CA 1
ATOM 1275 C C . VAL A 1 164 ? 15.257 15.069 -3.999 1.00 73.75 164 VAL A C 1
ATOM 1277 O O . VAL A 1 164 ? 15.734 14.965 -2.875 1.00 73.75 164 VAL A O 1
ATOM 1280 N N . LEU A 1 165 ? 15.778 15.899 -4.910 1.00 72.38 165 LEU A N 1
ATOM 1281 C CA . LEU A 1 165 ? 17.018 16.671 -4.729 1.00 72.38 165 LEU A CA 1
ATOM 1282 C C . LEU A 1 165 ? 16.774 18.125 -4.287 1.00 72.38 165 LEU A C 1
ATOM 1284 O O . LEU A 1 165 ? 17.539 18.990 -4.703 1.00 72.38 165 LEU A O 1
ATOM 1288 N N . GLY A 1 166 ? 15.704 18.382 -3.524 1.00 57.09 166 GLY A N 1
ATOM 1289 C CA . GLY A 1 166 ? 15.283 19.728 -3.094 1.00 57.09 166 GLY A CA 1
ATOM 1290 C C . GLY A 1 166 ? 16.417 20.694 -2.759 1.00 57.09 166 GLY A C 1
ATOM 1291 O O . GLY A 1 166 ? 17.359 20.283 -2.044 1.00 57.09 166 GLY A O 1
#